Protein AF-A0A7C5U195-F1 (afdb_monomer_lite)

pLDDT: mean 81.17, std 13.54, range [36.19, 95.12]

Foldseek 3Di:
DFPWWKWWQLDPLQLVLLVVLCVQPNVVVLCVVLVDDSVVNVCSVVRNDTHTLSSLQVSLCSCVVVVHPSNDSCVSRPPIDMDTDTPVNVVVVVVVVVVVVVVVVVVVVVVVVVVVVVVVVLVVVLVVLLVVLLVVLVVVHPVRSVVSNVVSNVVSVVVVVVVVVVVVVVVVD

Radius of gyration: 33.51 Å; chains: 1; bounding box: 67×41×85 Å

Sequence (173 aa):
MIEEDLYVEPTEKVLNAIKTAMETIGRENFIIRVKVESTKIDDWMKRTEYVPIRVIYEACKINMENNKPYNSIQKVVEGAKIIIKSKEGVKEEARIERKATIEEMRRERIVFRYMMTRSIILLLTMIPLIVLGYFLGRMISEFYAGIGMTIGVFIWLIIITVYLLTKKDKYKM

Secondary structure (DSSP, 8-state):
----EEEE---HHHHHHHHHHHHHH-HHHHHHHHT--HHHHHHHHTT-SPEEHHHHHHHHHHHHHTT-S---HHHHHTT--EEEE-HHHHHHHHHHHHHHHHHHHHHHHHHHHHHHHHHHHHHHHHHHHHHHHHHHHHHH-HHHHHHHHHHHHHHHHHHHHHHHHHHHHTT--

Structure (mmCIF, N/CA/C/O backbone):
data_AF-A0A7C5U195-F1
#
_entry.id   AF-A0A7C5U195-F1
#
loop_
_atom_site.group_PDB
_atom_site.id
_atom_site.type_symbol
_atom_site.label_atom_id
_atom_site.label_alt_id
_atom_site.label_comp_id
_atom_site.label_asym_id
_atom_site.label_entity_id
_atom_site.label_seq_id
_atom_site.pdbx_PDB_ins_code
_atom_site.Cartn_x
_atom_site.Cartn_y
_atom_site.Cartn_z
_atom_site.occupancy
_atom_site.B_iso_or_equiv
_atom_site.auth_seq_id
_atom_site.auth_comp_id
_atom_site.auth_asym_id
_atom_site.auth_atom_id
_atom_site.pdbx_PDB_model_num
ATOM 1 N N . MET A 1 1 ? -4.725 -24.994 17.244 1.00 36.19 1 MET A N 1
ATOM 2 C CA . MET A 1 1 ? -5.698 -24.059 17.839 1.00 36.19 1 MET A CA 1
ATOM 3 C C . MET A 1 1 ? -5.799 -22.898 16.868 1.00 36.19 1 MET A C 1
ATOM 5 O O . MET A 1 1 ? -4.791 -22.236 16.652 1.00 36.19 1 MET A O 1
ATOM 9 N N . ILE A 1 2 ? -6.913 -22.782 16.147 1.00 38.28 2 ILE A N 1
ATOM 10 C CA . ILE A 1 2 ? -7.110 -21.716 15.158 1.00 38.28 2 ILE A CA 1
ATOM 11 C C . ILE A 1 2 ? -7.337 -20.446 15.977 1.00 38.28 2 ILE A C 1
ATOM 13 O O . ILE A 1 2 ? -8.333 -20.332 16.682 1.00 38.28 2 ILE A O 1
ATOM 17 N N . GLU A 1 3 ? -6.349 -19.558 15.993 1.00 47.47 3 GLU A N 1
ATOM 18 C CA . GLU A 1 3 ? -6.464 -18.254 16.642 1.00 47.47 3 GLU A CA 1
ATOM 19 C C . GLU A 1 3 ? -7.248 -17.367 15.668 1.00 47.47 3 GLU A C 1
ATOM 21 O O . GLU A 1 3 ? -6.679 -16.757 14.761 1.00 47.47 3 GLU A O 1
ATOM 26 N N . GLU A 1 4 ? -8.575 -17.464 15.750 1.00 56.50 4 GLU A N 1
ATOM 27 C CA . GLU A 1 4 ? -9.504 -16.635 14.991 1.00 56.50 4 GLU A CA 1
ATOM 28 C C . GLU A 1 4 ? -9.555 -15.254 15.634 1.00 56.50 4 GLU A C 1
ATOM 30 O O . GLU A 1 4 ? -10.029 -15.088 16.759 1.00 56.50 4 GLU A O 1
ATOM 35 N N . ASP A 1 5 ? -9.057 -14.255 14.913 1.00 72.62 5 ASP A N 1
ATOM 36 C CA . ASP A 1 5 ? -9.146 -12.877 15.361 1.00 72.62 5 ASP A CA 1
ATOM 37 C C . ASP A 1 5 ? -10.506 -12.313 14.915 1.00 72.62 5 ASP A C 1
ATOM 39 O O . ASP A 1 5 ? -10.857 -12.285 13.731 1.00 72.62 5 ASP A O 1
ATOM 43 N N . LEU A 1 6 ? -11.306 -11.898 15.897 1.00 86.00 6 LEU A N 1
ATOM 44 C CA . LEU A 1 6 ? -12.566 -11.185 15.693 1.00 86.00 6 LEU A CA 1
ATOM 45 C C . LEU A 1 6 ? -12.265 -9.725 15.362 1.00 86.00 6 LEU A C 1
ATOM 47 O O . LEU A 1 6 ? -11.541 -9.047 16.095 1.00 86.00 6 LEU A O 1
ATOM 51 N N . TYR A 1 7 ? -12.870 -9.226 14.292 1.00 89.50 7 TYR A N 1
ATOM 52 C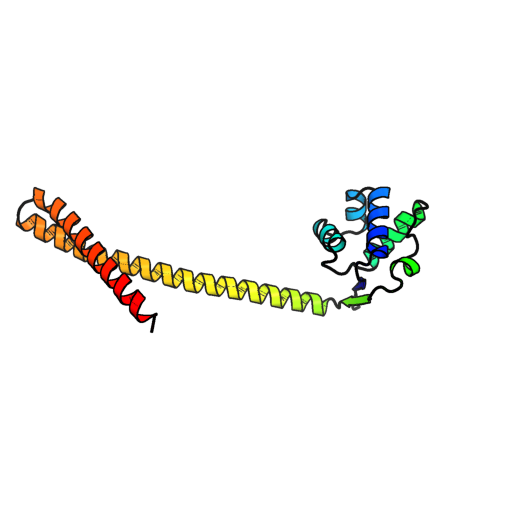 CA . TYR A 1 7 ? -12.748 -7.843 13.857 1.00 89.50 7 TYR A CA 1
ATOM 53 C C . TYR A 1 7 ? -14.117 -7.176 13.827 1.00 89.50 7 TYR A C 1
ATOM 55 O O . TYR A 1 7 ? -15.120 -7.785 13.464 1.00 89.50 7 TYR A O 1
ATOM 63 N N . VAL A 1 8 ? -14.156 -5.904 14.198 1.00 89.69 8 VAL A N 1
ATOM 64 C CA . VAL A 1 8 ? -15.375 -5.118 14.358 1.00 89.69 8 VAL A CA 1
ATOM 65 C C . VAL A 1 8 ? -15.298 -3.893 13.460 1.00 89.69 8 VAL A C 1
ATOM 67 O O . VAL A 1 8 ? -14.242 -3.282 13.296 1.00 89.69 8 VAL A O 1
ATOM 70 N N . GLU A 1 9 ? -16.420 -3.551 12.843 1.00 91.06 9 GLU A N 1
ATOM 71 C CA . GLU A 1 9 ? -16.547 -2.360 12.014 1.00 91.06 9 GLU A CA 1
ATOM 72 C C . GLU A 1 9 ? -16.187 -1.080 12.799 1.00 91.06 9 GLU A C 1
ATOM 74 O O . GLU A 1 9 ? -16.610 -0.935 13.953 1.00 91.06 9 GLU A O 1
ATOM 79 N N . PRO A 1 10 ? -15.431 -0.136 12.203 1.00 90.94 10 PRO A N 1
ATOM 80 C CA . PRO A 1 10 ? -15.031 1.118 12.844 1.00 90.94 10 PRO A CA 1
ATOM 81 C C . PRO A 1 10 ? -16.205 2.113 12.922 1.00 90.94 10 PRO A C 1
ATOM 83 O O . PRO A 1 10 ? -16.231 3.149 12.255 1.00 90.94 10 PRO A O 1
ATOM 86 N N . THR A 1 11 ? -17.204 1.795 13.746 1.00 92.00 11 THR A N 1
ATOM 87 C CA . THR A 1 11 ? -18.331 2.688 14.048 1.00 92.00 11 THR A CA 1
ATOM 88 C C . THR A 1 11 ? -17.883 3.867 14.915 1.00 92.00 11 THR A C 1
ATOM 90 O O . THR A 1 11 ? -16.826 3.843 15.545 1.00 92.00 11 THR A O 1
ATOM 93 N N . GLU A 1 12 ? -18.706 4.913 15.006 1.00 92.19 12 GLU A N 1
ATOM 94 C CA . GLU A 1 12 ? -18.390 6.092 15.828 1.00 92.19 12 GLU A CA 1
ATOM 95 C C . GLU A 1 12 ? -18.134 5.751 17.292 1.00 92.19 12 GLU A C 1
ATOM 97 O O . GLU A 1 12 ? -17.190 6.266 17.886 1.00 92.19 12 GLU A O 1
ATOM 102 N N . LYS A 1 13 ? -18.923 4.838 17.868 1.00 92.50 13 LYS A N 1
ATOM 103 C CA . LYS A 1 13 ? -18.727 4.382 19.249 1.00 92.50 13 LYS A CA 1
ATOM 104 C C . LYS A 1 13 ? -17.374 3.686 19.425 1.00 92.50 13 LYS A C 1
ATOM 106 O O . LYS A 1 13 ? -16.695 3.939 20.417 1.00 92.50 13 LYS A O 1
ATOM 111 N N . VAL A 1 14 ? -16.975 2.848 18.464 1.00 92.94 14 VAL A N 1
ATOM 112 C CA . VAL A 1 14 ? -15.681 2.141 18.464 1.00 92.94 14 VAL A CA 1
ATOM 113 C C . VAL A 1 14 ? -14.524 3.131 18.378 1.00 92.94 14 VAL A C 1
ATOM 115 O O . VAL A 1 14 ? -13.612 3.087 19.203 1.00 92.94 14 VAL A O 1
ATOM 118 N N . LEU A 1 15 ? -14.579 4.067 17.431 1.00 94.19 15 LEU A N 1
ATOM 119 C CA . LEU A 1 15 ? -13.527 5.068 17.258 1.00 94.19 15 LEU A CA 1
ATOM 120 C C . LEU A 1 15 ? -13.436 6.023 18.447 1.00 94.19 15 LEU A C 1
ATOM 122 O O . LEU A 1 15 ? -12.333 6.347 18.882 1.00 94.19 15 LEU A O 1
ATOM 126 N N . ASN A 1 16 ? -14.571 6.420 19.024 1.00 94.50 16 ASN A N 1
ATOM 127 C CA . ASN A 1 16 ? -14.588 7.247 20.225 1.00 94.50 16 ASN A CA 1
ATOM 128 C C . ASN A 1 16 ? -13.976 6.513 21.421 1.00 94.50 16 ASN A C 1
ATOM 130 O O . ASN A 1 16 ? -13.203 7.120 22.154 1.00 94.50 16 ASN A O 1
ATOM 134 N N . ALA A 1 17 ? -14.228 5.210 21.583 1.00 94.62 17 ALA A N 1
ATOM 135 C CA . ALA A 1 17 ? -13.594 4.416 22.635 1.00 94.62 17 ALA A CA 1
ATOM 136 C C . ALA A 1 17 ? -12.061 4.428 22.524 1.00 94.62 17 ALA A C 1
ATOM 138 O O . ALA A 1 17 ? -11.371 4.663 23.519 1.00 94.62 17 ALA A O 1
ATOM 139 N N . ILE A 1 18 ? -11.536 4.223 21.310 1.00 93.94 18 ILE A N 1
ATOM 140 C CA . ILE A 1 18 ? -10.093 4.236 21.024 1.00 93.94 18 ILE A CA 1
ATOM 141 C C . ILE A 1 18 ? -9.519 5.639 21.228 1.00 93.94 18 ILE A C 1
ATOM 143 O O . ILE A 1 18 ? -8.487 5.796 21.876 1.00 93.94 18 ILE A O 1
ATOM 147 N N . LYS A 1 19 ? -10.204 6.672 20.732 1.00 95.12 19 LYS A N 1
ATOM 148 C CA . LYS A 1 19 ? -9.788 8.068 20.882 1.00 95.12 19 LYS A CA 1
ATOM 149 C C . LYS A 1 19 ? -9.714 8.481 22.351 1.00 95.12 19 LYS A C 1
ATOM 151 O O . LYS A 1 19 ? -8.683 8.994 22.772 1.00 95.12 19 LYS A O 1
ATOM 156 N N . THR A 1 20 ? -10.744 8.189 23.144 1.00 94.69 20 THR A N 1
ATOM 157 C CA . THR A 1 20 ? -10.757 8.484 24.584 1.00 94.69 20 THR A CA 1
ATOM 158 C C . THR A 1 20 ? -9.641 7.745 25.324 1.00 94.69 20 THR A C 1
ATOM 160 O O . THR A 1 20 ? -8.990 8.330 26.192 1.00 94.69 20 THR A O 1
ATOM 163 N N . ALA A 1 21 ? -9.345 6.500 24.945 1.00 93.94 21 ALA A N 1
ATOM 164 C CA . ALA A 1 21 ? -8.233 5.760 25.531 1.00 93.94 21 ALA A CA 1
ATOM 165 C C . ALA A 1 21 ? -6.878 6.400 25.175 1.00 93.94 21 ALA A C 1
ATOM 167 O O . ALA A 1 21 ? -6.053 6.619 26.062 1.00 93.94 21 ALA A O 1
ATOM 168 N N . MET A 1 22 ? -6.667 6.771 23.906 1.00 94.81 22 MET A N 1
ATOM 169 C CA . MET A 1 22 ? -5.453 7.465 23.453 1.00 94.81 22 MET A CA 1
ATOM 170 C C . MET A 1 22 ? -5.267 8.832 24.121 1.00 94.81 22 MET A C 1
ATOM 172 O O . MET A 1 22 ? -4.143 9.194 24.449 1.00 94.81 22 MET A O 1
ATOM 176 N N . GLU A 1 23 ? -6.346 9.580 24.347 1.00 94.69 23 GLU A N 1
ATOM 177 C CA . GLU A 1 23 ? -6.312 10.856 25.073 1.00 94.69 23 GLU A CA 1
ATOM 178 C C . GLU A 1 23 ? -5.981 10.667 26.560 1.00 94.69 23 GLU A C 1
ATOM 180 O O . GLU A 1 23 ? -5.371 11.538 27.171 1.00 94.69 23 GLU A O 1
ATOM 185 N N . THR A 1 24 ? -6.357 9.526 27.142 1.00 92.56 24 THR A N 1
ATOM 186 C CA . THR A 1 24 ? -6.169 9.250 28.572 1.00 92.56 24 THR A CA 1
ATOM 187 C C . THR A 1 24 ? -4.737 8.839 28.905 1.00 92.56 24 THR A C 1
ATOM 189 O O . THR A 1 24 ? -4.175 9.336 29.877 1.00 92.56 24 THR A O 1
ATOM 192 N N . ILE A 1 25 ? -4.140 7.936 28.121 1.00 92.25 25 ILE A N 1
ATOM 193 C CA . ILE A 1 25 ? -2.793 7.405 28.405 1.00 92.25 25 ILE A CA 1
ATOM 194 C C . ILE A 1 25 ? -1.710 7.927 27.455 1.00 92.25 25 ILE A C 1
ATOM 196 O O . ILE A 1 25 ? -0.530 7.664 27.675 1.00 92.25 25 ILE A O 1
ATOM 200 N N . GLY A 1 26 ? -2.088 8.663 26.410 1.00 91.25 26 GLY A N 1
ATOM 201 C CA . GLY A 1 26 ? -1.201 9.073 25.325 1.00 91.25 26 GLY A CA 1
ATOM 202 C C . GLY A 1 26 ? -1.151 8.042 24.194 1.00 91.25 26 GLY A C 1
ATOM 203 O O . GLY A 1 26 ? -1.149 6.828 24.418 1.00 91.25 26 GLY A O 1
ATOM 204 N N . ARG A 1 27 ? -1.083 8.534 22.950 1.00 90.94 27 ARG A N 1
ATOM 205 C CA . ARG A 1 27 ? -1.097 7.710 21.728 1.00 90.94 27 ARG A CA 1
ATOM 206 C C . ARG A 1 27 ? 0.014 6.653 21.713 1.00 90.94 27 ARG A C 1
ATOM 208 O O . ARG A 1 27 ? -0.250 5.504 21.375 1.00 90.94 27 ARG A O 1
ATOM 215 N N . GLU A 1 28 ? 1.232 7.018 22.104 1.00 90.75 28 GLU A N 1
ATOM 216 C CA . GLU A 1 28 ? 2.387 6.107 22.111 1.00 90.75 28 GLU A CA 1
ATOM 217 C C . GLU A 1 28 ? 2.216 4.961 23.116 1.00 90.75 28 GLU A C 1
ATOM 219 O O . GLU A 1 28 ? 2.405 3.794 22.774 1.00 90.75 28 GLU A O 1
ATOM 224 N N . ASN A 1 29 ? 1.756 5.272 24.330 1.00 90.31 29 ASN A N 1
ATOM 225 C CA . ASN A 1 29 ? 1.484 4.265 25.357 1.00 90.31 29 ASN A CA 1
ATOM 226 C C . ASN A 1 29 ? 0.345 3.328 24.946 1.00 90.31 29 ASN A C 1
ATOM 228 O O . ASN A 1 29 ? 0.396 2.128 25.222 1.00 90.31 29 ASN A O 1
ATOM 232 N N . PHE A 1 30 ? -0.665 3.858 24.252 1.00 91.94 30 PHE A N 1
ATOM 233 C CA . PHE A 1 30 ? -1.731 3.044 23.683 1.00 91.94 30 PHE A CA 1
ATOM 234 C C . PHE A 1 30 ? -1.182 2.062 22.642 1.00 91.94 30 PHE A C 1
ATOM 236 O O . PHE A 1 30 ? -1.409 0.861 22.780 1.00 91.94 30 PHE A O 1
ATOM 243 N N . ILE A 1 31 ? -0.389 2.539 21.673 1.00 90.31 31 ILE A N 1
ATOM 244 C CA . ILE A 1 31 ? 0.260 1.715 20.633 1.00 90.31 31 ILE A CA 1
ATOM 245 C C . ILE A 1 31 ? 1.060 0.561 21.251 1.00 90.31 31 ILE A C 1
ATOM 247 O O . ILE A 1 31 ? 0.907 -0.593 20.843 1.00 90.31 31 ILE A O 1
ATOM 251 N N . ILE A 1 32 ? 1.869 0.854 22.275 1.00 89.00 32 ILE A N 1
ATOM 252 C CA . ILE A 1 32 ? 2.675 -0.151 22.981 1.00 89.00 32 ILE A CA 1
ATOM 253 C C . ILE A 1 32 ? 1.779 -1.202 23.651 1.00 89.00 32 ILE A C 1
ATOM 255 O O . ILE A 1 32 ? 2.060 -2.401 23.571 1.00 89.00 32 ILE A O 1
ATOM 259 N N . ARG A 1 33 ? 0.681 -0.775 24.288 1.00 86.62 33 ARG A N 1
ATOM 260 C CA . ARG A 1 33 ? -0.231 -1.661 25.026 1.00 86.62 33 ARG A CA 1
ATOM 261 C C . ARG A 1 33 ? -1.012 -2.596 24.104 1.00 86.62 33 ARG A C 1
ATOM 263 O O . ARG A 1 33 ? -1.129 -3.782 24.409 1.00 86.62 33 ARG A O 1
ATOM 270 N N . VAL A 1 34 ? -1.490 -2.097 22.963 1.00 87.38 34 VAL A N 1
ATOM 271 C CA . VAL A 1 34 ? -2.219 -2.920 21.982 1.00 87.38 34 VAL A CA 1
ATOM 272 C C . VAL A 1 34 ? -1.309 -3.712 21.035 1.00 87.38 34 VAL A C 1
ATOM 274 O O . VAL A 1 34 ? -1.791 -4.650 20.404 1.00 87.38 34 VAL A O 1
ATOM 277 N N . LYS A 1 35 ? 0.000 -3.415 20.992 1.00 87.56 35 LYS A N 1
ATOM 278 C CA . LYS A 1 35 ? 1.014 -4.101 20.162 1.00 87.56 35 LYS A CA 1
ATOM 279 C C . LYS A 1 35 ? 0.663 -4.117 18.671 1.00 87.56 35 LYS A C 1
ATOM 281 O O . LYS A 1 35 ? 0.752 -5.152 18.013 1.00 87.56 35 LYS A O 1
ATOM 286 N N . VAL A 1 36 ? 0.255 -2.968 18.148 1.00 86.06 36 VAL A N 1
ATOM 287 C CA . VAL A 1 36 ? -0.086 -2.782 16.729 1.00 86.06 36 VAL A CA 1
ATOM 288 C C . VAL A 1 36 ? 0.790 -1.702 16.112 1.00 86.06 36 VAL A C 1
ATOM 290 O O . VAL A 1 36 ? 1.333 -0.859 16.820 1.00 86.06 36 VAL A O 1
ATOM 293 N N . GLU A 1 37 ? 0.941 -1.723 14.793 1.00 85.88 37 GLU A N 1
ATOM 294 C CA . GLU A 1 37 ? 1.662 -0.668 14.081 1.00 85.88 37 GLU A CA 1
ATOM 295 C C . GLU A 1 37 ? 0.902 0.665 14.159 1.00 85.88 37 GLU A C 1
ATOM 297 O O . GLU A 1 37 ? -0.328 0.698 14.108 1.00 85.88 37 GLU A O 1
ATOM 302 N N . SER A 1 38 ? 1.630 1.783 14.253 1.00 82.56 38 SER A N 1
ATOM 303 C CA . SER A 1 38 ? 1.021 3.123 14.344 1.00 82.56 38 SER A CA 1
ATOM 304 C C . SER A 1 38 ? 0.147 3.458 13.126 1.00 82.56 38 SER A C 1
ATOM 306 O O . SER A 1 38 ? -0.902 4.086 13.267 1.00 82.56 38 SER A O 1
ATOM 308 N N . THR A 1 39 ? 0.546 2.974 11.946 1.00 85.81 39 THR A N 1
ATOM 309 C CA . THR A 1 39 ? -0.171 3.122 10.668 1.00 85.81 39 THR A CA 1
ATOM 310 C C . THR A 1 39 ? -1.579 2.531 10.725 1.00 85.81 39 THR A C 1
ATOM 312 O O . THR A 1 39 ? -2.528 3.158 10.264 1.00 85.81 39 THR A O 1
ATOM 315 N N . LYS A 1 40 ? -1.741 1.379 11.385 1.00 87.12 40 LYS A N 1
ATOM 316 C CA . LYS A 1 40 ? -3.038 0.705 11.533 1.00 87.12 40 LYS A CA 1
ATOM 317 C C . LYS A 1 40 ? -4.046 1.533 12.321 1.00 87.12 40 LYS A C 1
ATOM 319 O O . LYS A 1 40 ? -5.231 1.504 12.012 1.00 87.12 40 LYS A O 1
ATOM 324 N N . ILE A 1 41 ? -3.586 2.312 13.300 1.00 86.88 41 ILE A N 1
ATOM 325 C CA . ILE A 1 41 ? -4.466 3.219 14.046 1.00 86.88 41 ILE A CA 1
ATOM 326 C C . ILE A 1 41 ? -5.020 4.304 13.125 1.00 86.88 41 ILE A C 1
ATOM 328 O O . ILE A 1 41 ? -6.213 4.594 13.183 1.00 86.88 41 ILE A O 1
ATOM 332 N N . ASP A 1 42 ? -4.186 4.882 12.259 1.00 89.62 42 ASP A N 1
ATOM 333 C CA . ASP A 1 42 ? -4.638 5.903 11.312 1.00 89.62 42 ASP A CA 1
ATOM 334 C C . ASP A 1 42 ? -5.652 5.332 10.309 1.00 89.62 42 ASP A C 1
ATOM 336 O O . ASP A 1 42 ? -6.642 5.995 9.992 1.00 89.62 42 ASP A O 1
ATOM 340 N N . ASP A 1 43 ? -5.453 4.091 9.862 1.00 88.75 43 ASP A N 1
ATOM 341 C CA . ASP A 1 43 ? -6.382 3.388 8.971 1.00 88.75 43 ASP A CA 1
ATOM 342 C C . ASP A 1 43 ? -7.741 3.125 9.645 1.00 88.75 43 ASP A C 1
ATOM 344 O O . ASP A 1 43 ? -8.800 3.383 9.062 1.00 88.75 43 ASP A O 1
ATOM 348 N N . TRP A 1 44 ? -7.748 2.723 10.920 1.00 91.06 44 TRP A N 1
ATOM 349 C CA . TRP A 1 44 ? -8.991 2.589 11.688 1.00 91.06 44 TRP A CA 1
ATOM 350 C C . TRP A 1 44 ? -9.720 3.924 11.830 1.00 91.06 44 TRP A C 1
ATOM 352 O O . TRP A 1 44 ? -10.928 3.990 11.608 1.00 91.06 44 TRP A O 1
ATOM 362 N N . MET A 1 45 ? -8.996 5.006 12.131 1.00 89.06 45 MET A N 1
ATOM 363 C CA . MET A 1 45 ? -9.583 6.345 12.271 1.00 89.06 45 MET A CA 1
ATOM 364 C C . MET A 1 45 ? -10.174 6.866 10.952 1.00 89.06 45 MET A C 1
ATOM 366 O O . MET A 1 45 ? -11.159 7.605 10.974 1.00 89.06 45 MET A O 1
ATOM 370 N N . LYS A 1 46 ? -9.627 6.443 9.804 1.00 89.38 46 LYS A N 1
ATOM 371 C CA . LYS A 1 46 ? -10.166 6.719 8.459 1.00 89.38 46 LYS A CA 1
ATOM 372 C C . LYS A 1 46 ? -11.303 5.781 8.041 1.00 89.38 46 LYS A C 1
ATOM 374 O O . LYS A 1 46 ? -11.855 5.960 6.959 1.00 89.38 46 LYS A O 1
ATOM 379 N N . ARG A 1 47 ? -11.666 4.803 8.880 1.00 87.69 47 ARG A N 1
ATOM 380 C CA . ARG A 1 47 ? -12.668 3.759 8.603 1.00 87.69 47 ARG A CA 1
ATOM 381 C C . ARG A 1 47 ? -12.339 2.889 7.381 1.00 87.69 47 ARG A C 1
ATOM 383 O O . ARG A 1 47 ? -13.247 2.335 6.767 1.00 87.69 47 ARG A O 1
ATOM 390 N N . THR A 1 48 ? -11.063 2.765 7.017 1.00 80.88 48 THR A N 1
ATOM 391 C CA . THR A 1 48 ? -10.635 1.955 5.862 1.00 80.88 48 THR A CA 1
ATOM 392 C C . THR A 1 48 ? -10.470 0.478 6.213 1.00 80.88 48 THR A C 1
ATOM 394 O O . THR A 1 48 ? -10.560 -0.374 5.332 1.00 80.88 48 THR A O 1
ATOM 397 N N . GLU A 1 49 ? -10.269 0.156 7.492 1.00 86.12 49 GLU A N 1
ATOM 398 C CA . GLU A 1 49 ? -10.033 -1.208 7.963 1.00 86.12 49 GLU A CA 1
ATOM 399 C C . GLU A 1 49 ? -10.871 -1.536 9.209 1.00 86.12 49 GLU A C 1
ATOM 401 O O . GLU A 1 49 ? -11.162 -0.670 10.038 1.00 86.12 49 GLU A O 1
ATOM 406 N N . TYR A 1 50 ? -11.252 -2.809 9.350 1.00 88.94 50 TYR A N 1
ATOM 407 C CA . TYR A 1 50 ? -11.911 -3.311 10.553 1.00 88.94 50 TYR A CA 1
ATOM 408 C C . TYR A 1 50 ? -10.940 -3.350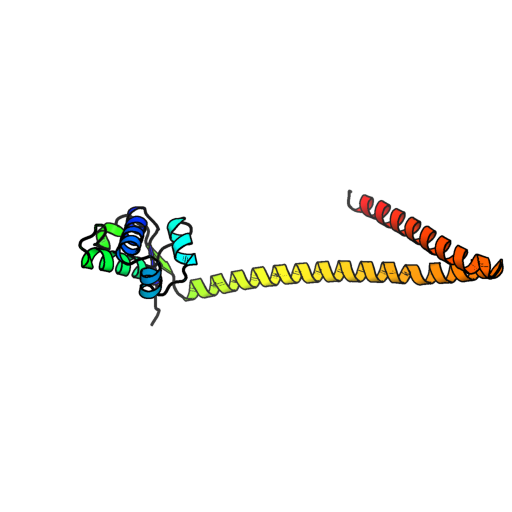 11.743 1.00 88.94 50 TYR A C 1
ATOM 410 O O . TYR A 1 50 ? -9.761 -3.675 11.599 1.00 88.94 50 TYR A O 1
ATOM 418 N N . VAL A 1 51 ? -11.455 -3.077 12.941 1.00 90.56 51 VAL A N 1
ATOM 419 C CA . VAL A 1 51 ? -10.668 -2.993 14.174 1.00 90.56 51 VAL A CA 1
ATOM 420 C C . VAL A 1 51 ? -10.663 -4.346 14.892 1.00 90.56 51 VAL A C 1
ATOM 422 O O . VAL A 1 51 ? -11.738 -4.895 15.140 1.00 90.56 51 VAL A O 1
ATOM 425 N N . PRO A 1 52 ? -9.503 -4.895 15.292 1.00 91.06 52 PRO A N 1
ATOM 426 C CA . PRO A 1 52 ? -9.464 -6.113 16.096 1.00 91.06 52 PRO A CA 1
ATOM 427 C C . PRO A 1 52 ? -10.195 -5.928 17.433 1.00 91.06 52 PRO A C 1
ATOM 429 O O . PRO A 1 52 ? -9.964 -4.947 18.145 1.00 91.06 52 PRO A O 1
ATOM 432 N N . ILE A 1 53 ? -11.014 -6.901 17.842 1.00 90.06 53 ILE A N 1
ATOM 433 C CA . ILE A 1 53 ? -11.800 -6.821 19.084 1.00 90.06 53 ILE A CA 1
ATOM 434 C C . ILE A 1 53 ? -10.913 -6.620 20.319 1.00 90.06 53 ILE A C 1
ATOM 436 O O . ILE A 1 53 ? -11.292 -5.923 21.258 1.00 90.06 53 ILE A O 1
ATOM 440 N N . ARG A 1 54 ? -9.694 -7.173 20.294 1.00 90.62 54 ARG A N 1
ATOM 441 C CA . ARG A 1 54 ? -8.690 -7.019 21.352 1.00 90.62 54 ARG A CA 1
ATOM 442 C C . ARG A 1 54 ? -8.298 -5.557 21.572 1.00 90.62 54 ARG A C 1
ATOM 444 O O . ARG A 1 54 ? -8.105 -5.144 22.710 1.00 90.62 54 ARG A O 1
ATOM 451 N N . VAL A 1 55 ? -8.209 -4.771 20.500 1.00 92.31 55 VAL A N 1
ATOM 452 C CA . VAL A 1 55 ? -7.891 -3.337 20.574 1.00 92.31 55 VAL A CA 1
ATOM 453 C C . VAL A 1 55 ? -9.037 -2.585 21.243 1.00 92.31 55 VAL A C 1
ATOM 455 O O . VAL A 1 55 ? -8.808 -1.759 22.123 1.00 92.31 55 VAL A O 1
ATOM 458 N N . ILE A 1 56 ? -10.278 -2.915 20.875 1.00 92.75 56 ILE A N 1
ATOM 459 C CA . ILE A 1 56 ? -11.483 -2.324 21.471 1.00 92.75 56 ILE A CA 1
ATOM 460 C C . ILE A 1 56 ? -11.575 -2.684 22.955 1.00 92.75 56 ILE A C 1
ATOM 462 O O . ILE A 1 56 ? -11.892 -1.827 23.778 1.00 92.75 56 ILE A O 1
ATOM 466 N N . TYR A 1 57 ? -11.259 -3.931 23.306 1.00 93.25 57 TYR A N 1
ATOM 467 C CA . TYR A 1 57 ? -11.217 -4.392 24.688 1.00 93.25 57 TYR A CA 1
ATOM 468 C C . TYR A 1 57 ? -10.202 -3.603 25.524 1.00 93.25 57 TYR A C 1
ATOM 470 O O . TYR A 1 57 ? -10.562 -3.092 26.582 1.00 93.25 57 TYR A O 1
ATOM 478 N N . GLU A 1 58 ? -8.967 -3.436 25.039 1.00 93.25 58 GLU A N 1
ATOM 479 C CA . GLU A 1 58 ? -7.953 -2.630 25.734 1.00 93.25 58 GLU A CA 1
ATOM 480 C C . GLU A 1 58 ? -8.374 -1.161 25.861 1.00 93.25 58 GLU A C 1
ATOM 482 O O . GLU A 1 58 ? -8.216 -0.575 26.931 1.00 93.25 58 GLU A O 1
ATOM 487 N N . ALA A 1 59 ? -8.978 -0.575 24.823 1.00 93.50 59 ALA A N 1
ATOM 488 C CA . ALA A 1 59 ? -9.508 0.786 24.891 1.00 93.50 59 ALA A CA 1
ATOM 489 C C . ALA A 1 59 ? -10.604 0.926 25.962 1.00 93.50 59 ALA A C 1
ATOM 491 O O . ALA A 1 59 ? -10.535 1.814 26.811 1.00 93.50 59 ALA A O 1
ATOM 492 N N . CYS A 1 60 ? -11.576 0.009 25.981 1.00 93.00 60 CYS A N 1
ATOM 493 C CA . CYS A 1 60 ? -12.628 -0.014 26.998 1.00 93.00 60 CYS A CA 1
ATOM 494 C C . CYS A 1 60 ? -12.052 -0.208 28.404 1.00 93.00 60 CYS A C 1
ATOM 496 O O . CYS A 1 60 ? -12.507 0.443 29.340 1.00 93.00 60 CYS A O 1
ATOM 498 N N . LYS A 1 61 ? -11.037 -1.066 28.550 1.00 94.19 61 LYS A N 1
ATOM 499 C CA . LYS A 1 61 ? -10.359 -1.328 29.822 1.00 94.19 61 LYS A CA 1
ATOM 500 C C . LYS A 1 61 ? -9.650 -0.082 30.348 1.00 94.19 61 LYS A C 1
ATOM 502 O O . LYS A 1 61 ? -9.852 0.277 31.501 1.00 94.19 61 LYS A O 1
ATOM 507 N N . ILE A 1 62 ? -8.891 0.614 29.502 1.00 93.69 62 ILE A N 1
ATOM 508 C CA . ILE A 1 62 ? -8.247 1.889 29.855 1.00 93.69 62 ILE A CA 1
ATOM 509 C C . ILE A 1 62 ? -9.298 2.918 30.274 1.00 93.69 62 ILE A C 1
ATOM 511 O O . ILE A 1 62 ? -9.142 3.579 31.299 1.00 93.69 62 ILE A O 1
ATOM 515 N N . ASN A 1 63 ? -10.387 3.037 29.512 1.00 94.50 63 ASN A N 1
ATOM 516 C CA . ASN A 1 63 ? -11.459 3.968 29.843 1.00 94.50 63 ASN A CA 1
ATOM 517 C C . ASN A 1 63 ? -12.120 3.608 31.180 1.00 94.50 63 ASN A C 1
ATOM 519 O O . ASN A 1 63 ? -12.388 4.492 31.988 1.00 94.50 63 ASN A O 1
ATOM 523 N N . MET A 1 64 ? -12.333 2.318 31.447 1.00 93.44 64 MET A N 1
ATOM 524 C CA . MET A 1 64 ? -12.878 1.822 32.709 1.00 93.44 64 MET A CA 1
ATOM 525 C C . MET A 1 64 ? -11.954 2.128 33.893 1.00 93.44 64 MET A C 1
ATOM 527 O O . MET A 1 64 ? -12.418 2.681 34.885 1.00 93.44 64 MET A O 1
ATOM 531 N N . GLU A 1 65 ? -10.656 1.835 33.768 1.00 92.88 65 GLU A N 1
ATOM 532 C CA . GLU A 1 65 ? -9.624 2.108 34.784 1.00 92.88 65 GLU A CA 1
ATOM 533 C C . GLU A 1 65 ? -9.556 3.603 35.154 1.00 92.88 65 GLU A C 1
ATOM 535 O O . GLU A 1 65 ? -9.209 3.947 36.280 1.00 92.88 65 GLU A O 1
ATOM 540 N N . ASN A 1 66 ? -9.929 4.490 34.226 1.00 92.25 66 ASN A N 1
ATOM 541 C CA . ASN A 1 66 ? -9.841 5.943 34.380 1.00 92.25 66 ASN A CA 1
ATOM 542 C C . ASN A 1 66 ? -11.208 6.647 34.477 1.00 92.25 66 ASN A C 1
ATOM 544 O O . ASN A 1 66 ? -11.279 7.867 34.319 1.00 92.25 66 ASN A O 1
ATOM 548 N N . ASN A 1 67 ? -12.298 5.905 34.719 1.00 91.88 67 ASN A N 1
ATOM 549 C CA . ASN A 1 67 ? -13.669 6.436 34.816 1.00 91.88 67 ASN A CA 1
ATOM 550 C C . ASN A 1 67 ? -14.094 7.316 33.618 1.00 91.88 67 ASN A C 1
ATOM 552 O O . ASN A 1 67 ? -14.775 8.331 33.768 1.00 91.88 67 ASN A O 1
ATOM 556 N N . LYS A 1 68 ? -13.682 6.932 32.410 1.00 92.81 68 LYS A N 1
ATOM 557 C CA . LYS A 1 68 ? -14.022 7.588 31.141 1.00 92.81 68 LYS A CA 1
ATOM 558 C C . LYS A 1 68 ? -15.224 6.913 30.458 1.00 92.81 68 LYS A C 1
ATOM 560 O O . LYS A 1 68 ? -15.525 5.750 30.746 1.00 92.81 68 LYS A O 1
ATOM 565 N N . PRO A 1 69 ? -15.932 7.618 29.548 1.00 89.56 69 PRO A N 1
ATOM 566 C CA . PRO A 1 69 ? -16.989 7.013 28.735 1.00 89.56 69 PRO A CA 1
ATOM 567 C C . PRO A 1 69 ? -16.435 5.907 27.820 1.00 89.56 69 PRO A C 1
ATOM 569 O O . PRO A 1 69 ? -15.226 5.778 27.650 1.00 89.56 69 PRO A O 1
ATOM 572 N N . TYR A 1 70 ? -17.326 5.116 27.210 1.00 91.94 70 TYR A N 1
ATOM 573 C CA . TYR A 1 70 ? -16.953 3.993 26.331 1.00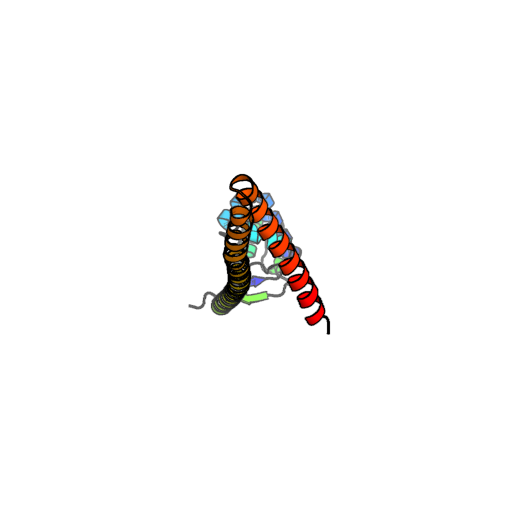 91.94 70 TYR A CA 1
ATOM 574 C C . TYR A 1 70 ? -16.115 2.917 27.045 1.00 91.94 70 TYR A C 1
ATOM 576 O O . TYR A 1 70 ? -15.112 2.427 26.530 1.00 91.94 70 TYR A O 1
ATOM 584 N N . ASN A 1 71 ? -16.538 2.562 28.258 1.00 91.12 71 ASN A N 1
ATOM 585 C CA . ASN A 1 71 ? -15.881 1.599 29.147 1.00 91.12 71 ASN A CA 1
ATOM 586 C C . ASN A 1 71 ? -16.454 0.170 29.062 1.00 91.12 71 ASN A C 1
ATOM 588 O O . ASN A 1 71 ? -16.004 -0.723 29.773 1.00 91.12 71 ASN A O 1
ATOM 592 N N . SER A 1 72 ? -17.450 -0.062 28.204 1.00 91.00 72 SER A N 1
ATOM 593 C CA . SER A 1 72 ? -18.107 -1.360 28.043 1.00 91.00 72 SER A CA 1
ATOM 594 C C . SER A 1 72 ? -18.030 -1.807 26.595 1.00 91.00 72 SER A C 1
ATOM 596 O O . SER A 1 72 ? -18.620 -1.175 25.717 1.00 91.00 72 SER A O 1
ATOM 598 N N . ILE A 1 73 ? -17.359 -2.937 26.362 1.00 90.38 73 ILE A N 1
ATOM 599 C CA . ILE A 1 73 ? -17.215 -3.501 25.021 1.00 90.38 73 ILE A CA 1
ATOM 600 C C . ILE A 1 73 ? -18.575 -3.757 24.374 1.00 90.38 73 ILE A C 1
ATOM 602 O O . ILE A 1 73 ? -18.773 -3.374 23.231 1.00 90.38 73 ILE A O 1
ATOM 606 N N . GLN A 1 74 ? -19.540 -4.294 25.129 1.00 89.00 74 GLN A N 1
ATOM 607 C CA . GLN A 1 74 ? -20.876 -4.612 24.630 1.00 89.00 74 GLN A CA 1
ATOM 608 C C . GLN A 1 74 ? -21.595 -3.366 24.107 1.00 89.00 74 GLN A C 1
ATOM 610 O O . GLN A 1 74 ? -22.153 -3.411 23.020 1.00 89.00 74 GLN A O 1
ATOM 615 N N . LYS A 1 75 ? -21.523 -2.242 24.834 1.00 89.38 75 LYS A N 1
ATOM 616 C CA . LYS A 1 75 ? -22.129 -0.967 24.407 1.00 89.38 75 LYS A CA 1
ATOM 617 C C . LYS A 1 75 ? -21.399 -0.333 23.224 1.00 89.38 75 LYS A C 1
ATOM 619 O O . LYS A 1 75 ? -22.013 0.376 22.429 1.00 89.38 75 LYS A O 1
ATOM 624 N N . VAL A 1 76 ? -20.085 -0.541 23.143 1.00 90.44 76 VAL A N 1
ATOM 625 C CA . VAL A 1 76 ? -19.226 0.030 22.099 1.00 90.44 76 VAL A CA 1
ATOM 626 C C . VAL A 1 76 ? -19.398 -0.705 20.769 1.00 90.44 76 VAL A C 1
ATOM 628 O O . VAL A 1 76 ? -19.463 -0.051 19.732 1.00 90.44 76 VAL A O 1
ATOM 631 N N . VAL A 1 77 ? -19.521 -2.035 20.793 1.00 90.56 77 VAL A N 1
ATOM 632 C CA . VAL A 1 77 ? -19.705 -2.869 19.588 1.00 90.56 77 VAL A CA 1
ATOM 633 C C . VAL A 1 77 ? -21.176 -3.092 19.224 1.00 90.56 77 VAL A C 1
ATOM 635 O O . VAL A 1 77 ? -21.473 -3.739 18.224 1.00 90.56 77 VAL A O 1
ATOM 638 N N . GLU A 1 78 ? -22.109 -2.566 20.018 1.00 89.62 78 GLU A N 1
ATOM 639 C CA . GLU A 1 78 ? -23.545 -2.680 19.768 1.00 89.62 78 GLU A CA 1
ATOM 640 C C . GLU A 1 78 ? -23.919 -2.096 18.400 1.00 89.62 78 GLU A C 1
ATOM 642 O O . GLU A 1 78 ? -23.698 -0.911 18.132 1.00 89.62 78 GLU A O 1
ATOM 647 N N . GLY A 1 79 ? -24.501 -2.938 17.543 1.00 81.44 79 GLY A N 1
ATOM 648 C CA . GLY A 1 79 ? -24.890 -2.573 16.180 1.00 81.44 79 GLY A CA 1
ATOM 649 C C . GLY A 1 79 ? -23.741 -2.546 15.167 1.00 81.44 79 GLY A C 1
ATOM 650 O O . GLY A 1 79 ? -23.990 -2.251 14.002 1.00 81.44 79 GLY A O 1
ATOM 651 N N . ALA A 1 80 ? -22.506 -2.863 15.567 1.00 88.06 80 ALA A N 1
ATOM 652 C CA . ALA A 1 80 ? -21.377 -2.966 14.648 1.00 88.06 80 ALA A CA 1
ATOM 653 C C . ALA A 1 80 ? -21.339 -4.342 13.967 1.00 88.06 80 ALA A C 1
ATOM 655 O O . ALA A 1 80 ? -21.574 -5.372 14.606 1.00 88.06 80 ALA A O 1
ATOM 656 N N . LYS A 1 81 ? -20.986 -4.384 12.677 1.00 88.94 81 LYS A N 1
ATOM 657 C CA . LYS A 1 81 ? -20.754 -5.654 11.986 1.00 88.94 81 LYS A CA 1
ATOM 658 C C . LYS A 1 81 ? -19.466 -6.301 12.500 1.00 88.94 81 LYS A C 1
ATOM 660 O O . LYS A 1 81 ? -18.399 -5.686 12.470 1.00 88.94 81 LYS A O 1
ATOM 665 N N . ILE A 1 82 ? -19.565 -7.555 12.934 1.00 87.75 82 ILE A N 1
ATOM 666 C CA . ILE A 1 82 ? -18.425 -8.358 13.385 1.00 87.75 82 ILE A CA 1
ATOM 667 C C . ILE A 1 82 ? -18.085 -9.364 12.288 1.00 87.75 82 ILE A C 1
ATOM 669 O O . ILE A 1 82 ? -18.961 -10.074 11.794 1.00 87.75 82 ILE A O 1
ATOM 673 N N . ILE A 1 83 ? -16.815 -9.411 11.899 1.00 86.56 83 ILE A N 1
ATOM 674 C CA . ILE A 1 83 ? -16.281 -10.385 10.950 1.00 86.56 83 ILE A CA 1
ATOM 675 C C . ILE A 1 83 ? -15.230 -11.243 11.648 1.00 86.56 83 ILE A C 1
ATOM 677 O O . ILE A 1 83 ? -14.473 -10.769 12.495 1.00 86.56 83 ILE A O 1
ATOM 681 N N . ILE A 1 84 ? -15.173 -12.514 11.271 1.00 82.50 84 ILE A N 1
ATOM 682 C CA . ILE A 1 84 ? -14.147 -13.443 11.735 1.00 82.50 84 ILE A CA 1
ATOM 683 C C . ILE A 1 84 ? -13.135 -13.563 10.602 1.00 82.50 84 ILE A C 1
ATOM 685 O O . ILE A 1 84 ? -13.485 -14.017 9.511 1.00 82.50 84 ILE A O 1
ATOM 689 N N . LYS A 1 85 ? -11.892 -13.127 10.831 1.00 68.81 85 LYS A N 1
ATOM 690 C CA . LYS A 1 85 ? -10.803 -13.379 9.883 1.00 68.81 85 LYS A CA 1
ATOM 691 C C . LYS A 1 85 ? -10.001 -14.571 10.390 1.00 68.81 85 LYS A C 1
ATOM 693 O O . LYS A 1 85 ? -9.288 -14.478 11.385 1.00 68.81 85 LYS A O 1
ATOM 698 N N . SER A 1 86 ? -10.092 -15.696 9.684 1.00 61.25 86 SER A N 1
ATOM 699 C CA . SER A 1 86 ? -9.147 -16.797 9.880 1.00 61.25 86 SER A CA 1
ATOM 700 C C . SER A 1 86 ? -7.763 -16.370 9.380 1.00 61.25 86 SER A C 1
ATOM 702 O O . SER A 1 86 ? -7.638 -15.779 8.302 1.00 61.25 86 SER A O 1
ATOM 704 N N . LYS A 1 87 ? -6.705 -16.718 10.128 1.00 57.34 87 LYS A N 1
ATOM 705 C CA . LYS A 1 87 ? -5.300 -16.524 9.713 1.00 57.34 87 LYS A CA 1
ATOM 706 C C . LYS A 1 87 ? -4.986 -17.146 8.344 1.00 57.34 87 LYS A C 1
ATOM 708 O O . LYS A 1 87 ? -4.028 -16.726 7.696 1.00 57.34 87 LYS A O 1
ATOM 713 N N . GLU A 1 88 ? -5.773 -18.121 7.889 1.00 52.41 88 GLU A N 1
ATOM 714 C CA . GLU A 1 88 ? -5.639 -18.722 6.556 1.00 52.41 88 GLU A CA 1
ATOM 715 C C . GLU A 1 88 ? -6.099 -17.777 5.438 1.00 52.41 88 GLU A C 1
ATOM 717 O O . GLU A 1 88 ? -5.413 -17.672 4.423 1.00 52.41 88 GLU A O 1
ATOM 722 N N . GLY A 1 89 ? -7.170 -17.005 5.652 1.00 53.41 89 GLY A N 1
ATOM 723 C CA . GLY A 1 89 ? -7.640 -16.000 4.690 1.00 53.41 89 GLY A CA 1
ATOM 724 C C . GLY A 1 89 ? -6.652 -14.843 4.526 1.00 53.41 89 GLY A C 1
ATOM 725 O O . GLY A 1 89 ? -6.332 -14.452 3.409 1.00 53.41 89 GLY A O 1
ATOM 726 N N . VAL A 1 90 ? -6.065 -14.375 5.634 1.00 56.97 90 VAL A N 1
ATOM 727 C CA . VAL A 1 90 ? -5.057 -13.296 5.627 1.00 56.97 90 VAL A CA 1
ATOM 728 C C . VAL A 1 90 ? -3.762 -13.733 4.928 1.00 56.97 90 VAL A C 1
ATOM 730 O O . VAL A 1 90 ? -3.134 -12.947 4.219 1.00 56.97 90 VAL A O 1
ATOM 733 N N . LYS A 1 91 ? -3.352 -15.000 5.092 1.00 55.06 91 LYS A N 1
ATOM 734 C CA . LYS A 1 91 ? -2.187 -15.551 4.383 1.00 55.06 91 LYS A CA 1
ATOM 735 C C . LYS A 1 91 ? -2.427 -15.683 2.884 1.00 55.06 91 LYS A C 1
ATOM 737 O O . LYS A 1 91 ? -1.493 -15.443 2.122 1.00 55.06 91 LYS A O 1
ATOM 742 N N . GLU A 1 92 ? -3.630 -16.066 2.467 1.00 55.12 92 GLU A N 1
ATOM 743 C CA . GLU A 1 92 ? -3.939 -16.230 1.047 1.00 55.12 92 GLU A CA 1
ATOM 744 C C . GLU A 1 92 ? -4.121 -14.873 0.350 1.00 55.12 92 GLU A C 1
ATOM 746 O O . GLU A 1 92 ? -3.555 -14.679 -0.722 1.00 55.12 92 GLU A O 1
ATOM 751 N N . GLU A 1 93 ? -4.757 -13.885 0.991 1.00 58.44 93 GLU A N 1
ATOM 752 C CA . GLU A 1 93 ? -4.826 -12.499 0.493 1.00 58.44 93 GLU A CA 1
ATOM 753 C C . GLU A 1 93 ? -3.425 -11.889 0.322 1.00 58.44 93 GLU A C 1
ATOM 755 O O . GLU A 1 93 ? -3.078 -11.428 -0.766 1.00 58.44 93 GLU A O 1
ATOM 760 N N . ALA A 1 94 ? -2.556 -12.003 1.334 1.00 60.25 94 ALA A N 1
ATOM 761 C CA . ALA A 1 94 ? -1.172 -11.529 1.246 1.00 60.25 94 ALA A CA 1
ATOM 762 C C . ALA A 1 94 ? -0.347 -12.279 0.180 1.00 60.25 94 ALA A C 1
ATOM 764 O O . ALA A 1 94 ? 0.617 -11.744 -0.378 1.00 60.25 94 ALA A O 1
ATOM 765 N N . ARG A 1 95 ? -0.695 -13.537 -0.114 1.00 59.09 95 ARG A N 1
ATOM 766 C CA . ARG A 1 95 ? -0.054 -14.334 -1.167 1.00 59.09 95 ARG A CA 1
ATOM 767 C C . ARG A 1 95 ? -0.533 -13.918 -2.555 1.00 59.09 95 ARG A C 1
ATOM 769 O O . ARG A 1 95 ? 0.282 -13.898 -3.477 1.00 59.09 95 ARG A O 1
ATOM 776 N N . ILE A 1 96 ? -1.815 -13.596 -2.708 1.00 63.66 96 ILE A N 1
ATOM 777 C CA . ILE A 1 96 ? -2.406 -13.094 -3.953 1.00 63.66 96 ILE A CA 1
ATOM 778 C C . ILE A 1 96 ? -1.843 -11.708 -4.271 1.00 63.66 96 ILE A C 1
ATOM 780 O O . ILE A 1 96 ? -1.384 -11.486 -5.389 1.00 63.66 96 ILE A O 1
ATOM 784 N N . GLU A 1 97 ? -1.767 -10.823 -3.279 1.00 59.62 97 GLU A N 1
ATOM 785 C CA . GLU A 1 97 ? -1.219 -9.475 -3.434 1.00 59.62 97 GLU A CA 1
ATOM 786 C C . GLU A 1 97 ? 0.266 -9.517 -3.825 1.00 59.62 97 GLU A C 1
ATOM 788 O O . GLU A 1 97 ? 0.662 -8.924 -4.827 1.00 59.62 97 GLU A O 1
ATOM 793 N N . ARG A 1 98 ? 1.081 -10.350 -3.156 1.00 60.06 98 ARG A N 1
ATOM 794 C CA . ARG A 1 98 ? 2.484 -10.568 -3.562 1.00 60.06 98 ARG A CA 1
ATOM 795 C C . ARG A 1 98 ? 2.615 -11.128 -4.975 1.00 60.06 98 ARG A C 1
ATOM 797 O O . ARG A 1 98 ? 3.542 -10.749 -5.686 1.00 60.06 98 ARG A O 1
ATOM 804 N N . LYS A 1 99 ? 1.739 -12.049 -5.387 1.00 60.91 99 LYS A N 1
ATOM 805 C CA . LYS A 1 99 ? 1.756 -12.594 -6.753 1.00 60.91 99 LYS A CA 1
ATOM 806 C C . LYS A 1 99 ? 1.419 -11.514 -7.781 1.00 60.91 99 LYS A C 1
ATOM 808 O O . LYS A 1 99 ? 2.119 -11.440 -8.786 1.00 60.91 99 LYS A O 1
ATOM 813 N N . ALA A 1 100 ? 0.440 -10.655 -7.502 1.00 61.31 100 ALA A N 1
ATOM 814 C CA . ALA A 1 100 ? 0.085 -9.531 -8.364 1.00 61.31 100 ALA A CA 1
ATOM 815 C C . ALA A 1 100 ? 1.250 -8.535 -8.509 1.00 61.31 100 ALA A C 1
ATOM 817 O O . ALA A 1 100 ? 1.638 -8.212 -9.631 1.00 61.31 100 ALA A O 1
ATOM 818 N N . THR A 1 101 ? 1.907 -8.152 -7.407 1.00 62.94 101 THR A N 1
ATOM 819 C CA . THR A 1 101 ? 3.086 -7.266 -7.454 1.00 62.94 101 THR A CA 1
ATOM 820 C C . THR A 1 101 ? 4.258 -7.900 -8.213 1.00 62.94 101 THR A C 1
ATOM 822 O O . THR A 1 101 ? 4.966 -7.233 -8.967 1.00 62.94 101 THR A O 1
ATOM 825 N N . ILE A 1 102 ? 4.482 -9.210 -8.053 1.00 63.78 102 ILE A N 1
ATOM 826 C CA . ILE A 1 102 ? 5.534 -9.936 -8.782 1.00 63.78 102 ILE A CA 1
ATOM 827 C C . ILE A 1 102 ? 5.219 -10.013 -10.281 1.00 63.78 102 ILE A C 1
ATOM 829 O O . ILE A 1 102 ? 6.134 -9.908 -11.102 1.00 63.78 102 ILE A O 1
ATOM 833 N N . GLU A 1 103 ? 3.953 -10.185 -10.658 1.00 60.47 103 GLU A N 1
ATOM 834 C CA . GLU A 1 103 ? 3.530 -10.184 -12.059 1.00 60.47 103 GLU A CA 1
ATOM 835 C C . GLU A 1 103 ? 3.669 -8.807 -12.714 1.00 60.47 103 GLU A C 1
ATOM 837 O O . GLU A 1 103 ? 4.145 -8.732 -13.851 1.00 60.47 103 GLU A O 1
ATOM 842 N N . GLU A 1 104 ? 3.346 -7.725 -12.005 1.00 61.00 104 GLU A N 1
ATOM 843 C CA . GLU A 1 104 ? 3.594 -6.355 -12.471 1.00 61.00 104 GLU A CA 1
ATOM 844 C C . GLU A 1 104 ? 5.090 -6.093 -12.669 1.00 61.00 104 GLU A C 1
ATOM 846 O O . GLU A 1 104 ? 5.511 -5.744 -13.776 1.00 61.00 104 GLU A O 1
ATOM 851 N N . MET A 1 105 ? 5.924 -6.409 -11.671 1.00 60.91 105 MET A N 1
ATOM 852 C CA . MET A 1 105 ? 7.385 -6.301 -11.792 1.00 60.91 105 MET A CA 1
ATOM 853 C C . MET A 1 105 ? 7.948 -7.1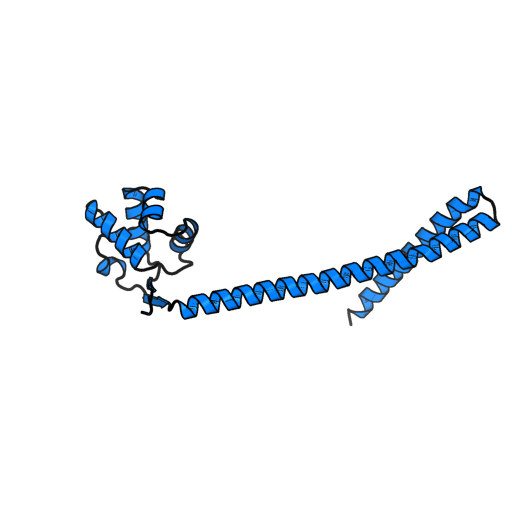50 -12.944 1.00 60.91 105 MET A C 1
ATOM 855 O O . MET A 1 105 ? 8.956 -6.798 -13.568 1.00 60.91 105 MET A O 1
ATOM 859 N N . ARG A 1 106 ? 7.322 -8.293 -13.257 1.00 64.81 106 ARG A N 1
ATOM 860 C CA . ARG A 1 106 ? 7.724 -9.138 -14.388 1.00 64.81 106 ARG A CA 1
ATOM 861 C C . ARG A 1 106 ? 7.363 -8.495 -15.724 1.00 64.81 106 ARG A C 1
ATOM 863 O O . ARG A 1 106 ? 8.189 -8.544 -16.637 1.00 64.81 106 ARG A O 1
ATOM 870 N N . ARG A 1 107 ? 6.180 -7.880 -15.847 1.00 60.88 107 ARG A N 1
ATOM 871 C CA . ARG A 1 107 ? 5.787 -7.136 -17.057 1.00 60.88 107 ARG A CA 1
ATOM 872 C C . ARG A 1 107 ? 6.711 -5.952 -17.296 1.00 60.88 107 ARG A C 1
ATOM 874 O O . ARG A 1 107 ? 7.222 -5.822 -18.406 1.00 60.88 107 ARG A O 1
ATOM 881 N N . GLU A 1 108 ? 7.006 -5.163 -16.268 1.00 65.69 108 GLU A N 1
ATOM 882 C CA . GLU A 1 108 ? 7.942 -4.040 -16.382 1.00 65.69 108 GLU A CA 1
ATOM 883 C C . GLU A 1 108 ? 9.321 -4.499 -16.856 1.00 65.69 108 GLU A C 1
ATOM 885 O O . GLU A 1 108 ? 9.892 -3.916 -17.777 1.00 65.69 108 GLU A O 1
ATOM 890 N N . ARG A 1 109 ? 9.831 -5.612 -16.316 1.00 66.56 109 ARG A N 1
ATOM 891 C CA . ARG A 1 109 ? 11.127 -6.169 -16.728 1.00 66.56 109 ARG A CA 1
ATOM 892 C C . ARG A 1 109 ? 11.137 -6.631 -18.189 1.00 66.56 109 ARG A C 1
ATOM 894 O O . ARG A 1 109 ? 12.165 -6.507 -18.856 1.00 66.56 109 ARG A O 1
ATOM 901 N N . ILE A 1 110 ? 10.025 -7.167 -18.694 1.00 70.62 110 ILE A N 1
ATOM 902 C CA . ILE A 1 110 ? 9.890 -7.581 -20.100 1.00 70.62 110 ILE A CA 1
ATOM 903 C C . ILE A 1 110 ? 9.861 -6.354 -21.019 1.00 70.62 110 ILE A C 1
ATOM 905 O O . ILE A 1 110 ? 10.600 -6.320 -22.003 1.00 70.62 110 ILE A O 1
ATOM 909 N N . VAL A 1 111 ? 9.072 -5.330 -20.679 1.00 70.00 111 VAL A N 1
ATOM 910 C CA . VAL A 1 111 ? 8.993 -4.080 -21.454 1.00 70.00 111 VAL A CA 1
ATOM 911 C C . VAL A 1 111 ? 10.341 -3.355 -21.437 1.00 70.00 111 VAL A C 1
ATOM 913 O O . VAL A 1 111 ? 10.827 -2.933 -22.485 1.00 70.00 111 VAL A O 1
ATOM 916 N N . PHE A 1 112 ? 11.004 -3.295 -20.282 1.00 69.56 112 PHE A N 1
ATOM 917 C CA . PHE A 1 112 ? 12.341 -2.727 -20.137 1.00 69.56 112 PHE A CA 1
ATOM 918 C C . PHE A 1 112 ? 13.379 -3.471 -20.981 1.00 69.56 112 PHE A C 1
ATOM 920 O O . PHE A 1 112 ? 14.127 -2.840 -21.726 1.00 69.56 112 PHE A O 1
ATOM 927 N N . ARG A 1 113 ? 13.396 -4.813 -20.939 1.00 70.44 113 ARG A N 1
ATOM 928 C CA . ARG A 1 113 ? 14.271 -5.619 -21.807 1.00 70.44 113 ARG A CA 1
ATOM 929 C C . ARG A 1 113 ? 14.018 -5.330 -23.282 1.00 70.44 113 ARG A C 1
ATOM 931 O O . ARG A 1 113 ? 14.973 -5.125 -24.019 1.00 70.44 113 ARG A O 1
ATOM 938 N N . TYR A 1 114 ? 12.758 -5.258 -23.700 1.00 74.50 114 TYR A N 1
ATOM 939 C CA . TYR A 1 114 ? 12.405 -4.960 -25.085 1.00 74.50 114 TYR A CA 1
ATOM 940 C C . TYR A 1 114 ? 12.857 -3.553 -25.521 1.00 74.50 114 TYR A C 1
ATOM 942 O O . TYR A 1 114 ? 13.429 -3.398 -26.603 1.00 74.50 114 TYR A O 1
ATOM 950 N N . MET A 1 115 ? 12.671 -2.534 -24.672 1.00 71.19 115 MET A N 1
ATOM 951 C CA . MET A 1 115 ? 13.164 -1.173 -24.928 1.00 71.19 115 MET A CA 1
ATOM 952 C C . MET A 1 115 ? 14.695 -1.130 -25.009 1.00 71.19 115 MET A C 1
ATOM 954 O O . MET A 1 115 ? 15.240 -0.555 -25.949 1.00 71.19 115 MET A O 1
ATOM 958 N N . MET A 1 116 ? 15.386 -1.801 -24.085 1.00 74.38 116 MET A N 1
ATOM 959 C CA . MET A 1 116 ? 16.850 -1.883 -24.055 1.00 74.38 116 MET A CA 1
ATOM 960 C C . MET A 1 116 ? 17.409 -2.563 -25.307 1.00 74.38 116 MET A C 1
ATOM 962 O O . MET A 1 116 ? 18.301 -2.019 -25.954 1.00 74.38 116 MET A O 1
ATOM 966 N N . THR A 1 117 ? 16.866 -3.719 -25.703 1.00 79.44 117 THR A N 1
ATOM 967 C CA . THR A 1 117 ? 17.318 -4.433 -26.906 1.00 79.44 117 THR A CA 1
ATOM 968 C C . THR A 1 117 ? 17.118 -3.590 -28.163 1.00 79.44 117 THR A C 1
ATOM 970 O O . THR A 1 117 ? 18.007 -3.537 -29.011 1.00 79.44 117 THR A O 1
ATOM 973 N N . ARG A 1 118 ? 15.996 -2.866 -28.274 1.00 78.56 118 ARG A N 1
ATOM 974 C CA . ARG A 1 118 ? 15.745 -1.965 -29.406 1.00 78.56 118 ARG A CA 1
ATOM 975 C C . ARG A 1 118 ? 16.766 -0.825 -29.471 1.00 78.56 118 ARG A C 1
ATOM 977 O O . ARG A 1 118 ? 17.264 -0.540 -30.557 1.00 78.56 118 ARG A O 1
ATOM 984 N N . SER A 1 119 ? 17.099 -0.207 -28.339 1.00 78.62 119 SER A N 1
ATOM 985 C CA . SER A 1 119 ? 18.105 0.864 -28.279 1.00 78.62 119 SER A CA 1
ATOM 986 C C . SER A 1 119 ? 19.507 0.366 -28.637 1.00 78.62 119 SER A C 1
ATOM 988 O O . SER A 1 119 ? 20.218 1.033 -29.385 1.00 78.62 119 SER A O 1
ATOM 990 N N . ILE A 1 120 ? 19.885 -0.830 -28.176 1.00 84.81 120 ILE A N 1
ATOM 991 C CA . ILE A 1 120 ? 21.178 -1.451 -28.507 1.00 84.81 120 ILE A CA 1
ATOM 992 C C . ILE A 1 120 ? 21.282 -1.729 -30.011 1.00 84.81 120 ILE A C 1
ATOM 994 O O . ILE A 1 120 ? 22.298 -1.409 -30.624 1.00 84.81 120 ILE A O 1
ATOM 998 N N . ILE A 1 121 ? 20.227 -2.278 -30.623 1.00 84.94 121 ILE A N 1
ATOM 999 C CA . ILE A 1 121 ? 20.202 -2.540 -32.069 1.00 84.94 121 ILE A CA 1
ATOM 1000 C C . ILE A 1 121 ? 20.341 -1.232 -32.854 1.00 84.94 121 ILE A C 1
ATOM 1002 O O . ILE A 1 121 ? 21.135 -1.172 -33.789 1.00 84.94 121 ILE A O 1
ATOM 1006 N N . LEU A 1 122 ? 19.625 -0.170 -32.463 1.00 82.94 122 LEU A N 1
ATOM 1007 C CA . LEU A 1 122 ? 19.750 1.132 -33.124 1.00 82.94 122 LEU A CA 1
ATOM 1008 C C . LEU A 1 122 ? 21.192 1.651 -33.043 1.00 82.94 122 LEU A C 1
ATOM 1010 O O . LEU A 1 122 ? 21.764 1.988 -34.076 1.00 82.94 122 LEU A O 1
ATOM 1014 N N . LEU A 1 123 ? 21.822 1.626 -31.868 1.00 81.81 123 LEU A N 1
ATOM 1015 C CA . LEU A 1 123 ? 23.219 2.051 -31.717 1.00 81.81 123 LEU A CA 1
ATOM 1016 C C . LEU A 1 123 ? 24.191 1.220 -32.567 1.00 81.81 123 LEU A C 1
ATOM 1018 O O . LEU A 1 123 ? 25.083 1.783 -33.198 1.00 81.81 123 LEU A O 1
ATOM 1022 N N . LEU A 1 124 ? 23.995 -0.098 -32.653 1.00 86.69 124 LEU A N 1
ATOM 1023 C CA . LEU A 1 124 ? 24.821 -0.965 -33.499 1.00 86.69 124 LEU A CA 1
ATOM 1024 C C . LEU A 1 124 ? 24.712 -0.606 -34.987 1.00 86.69 124 LEU A C 1
ATOM 1026 O O . LEU A 1 124 ? 25.713 -0.658 -35.697 1.00 86.69 124 LEU A O 1
ATOM 1030 N N . THR A 1 125 ? 23.534 -0.183 -35.461 1.00 85.31 125 THR A N 1
ATOM 1031 C CA . THR A 1 125 ? 23.361 0.260 -36.860 1.00 85.31 125 THR A CA 1
ATOM 1032 C C . THR A 1 125 ? 24.059 1.582 -37.183 1.00 85.31 125 THR A C 1
ATOM 1034 O O . THR A 1 125 ? 24.283 1.875 -38.354 1.00 85.31 125 THR A O 1
ATOM 1037 N N . MET A 1 126 ? 24.443 2.367 -36.171 1.00 85.81 126 MET A N 1
ATOM 1038 C CA . MET A 1 126 ? 25.168 3.627 -36.359 1.00 85.81 126 MET A CA 1
ATOM 1039 C C . MET A 1 126 ? 26.624 3.392 -36.784 1.00 85.81 126 MET A C 1
ATOM 1041 O O . MET A 1 126 ? 27.154 4.110 -37.630 1.00 85.81 126 MET A O 1
ATOM 1045 N N . ILE A 1 127 ? 27.262 2.360 -36.223 1.00 87.31 127 ILE A N 1
ATOM 1046 C CA . ILE A 1 127 ? 28.679 2.029 -36.435 1.00 87.31 127 ILE A CA 1
ATOM 1047 C C . ILE A 1 127 ? 29.046 1.913 -37.926 1.00 87.31 127 ILE A C 1
ATOM 1049 O O . ILE A 1 127 ? 29.972 2.607 -38.348 1.00 87.31 127 ILE A O 1
ATOM 1053 N N . PRO A 1 128 ? 28.352 1.111 -38.761 1.00 88.38 128 PRO A N 1
ATOM 1054 C CA . PRO A 1 128 ? 28.716 0.981 -40.170 1.00 88.38 128 PRO A CA 1
ATOM 1055 C C . PRO A 1 128 ? 28.587 2.297 -40.945 1.00 88.38 128 PRO A C 1
ATOM 1057 O O . PRO A 1 128 ? 29.403 2.550 -41.823 1.00 88.38 128 PRO A O 1
ATOM 1060 N N . LEU A 1 129 ? 27.625 3.162 -40.608 1.00 85.75 129 LEU A N 1
ATOM 1061 C CA . LEU A 1 129 ? 27.446 4.458 -41.276 1.00 85.75 129 LEU A CA 1
ATOM 1062 C C . LEU A 1 129 ? 28.546 5.458 -40.912 1.00 85.75 129 LEU A C 1
ATOM 1064 O O . LEU A 1 129 ? 29.004 6.200 -41.779 1.00 85.75 129 LEU A O 1
ATOM 1068 N N . ILE A 1 130 ? 29.019 5.436 -39.664 1.00 87.31 130 ILE A N 1
ATOM 1069 C CA . ILE A 1 130 ? 30.181 6.229 -39.242 1.00 87.31 130 ILE A CA 1
ATOM 1070 C C . ILE A 1 130 ? 31.440 5.754 -39.970 1.00 87.31 130 ILE A C 1
ATOM 1072 O O . ILE A 1 130 ? 32.178 6.576 -40.511 1.00 87.31 130 ILE A O 1
ATOM 1076 N N . VAL A 1 131 ? 31.672 4.438 -40.022 1.00 89.50 131 VAL A N 1
ATOM 1077 C CA . VAL A 1 131 ? 32.836 3.855 -40.709 1.00 89.50 131 VAL A CA 1
ATOM 1078 C C . VAL A 1 131 ? 32.800 4.173 -42.205 1.00 89.50 131 VAL A C 1
ATOM 1080 O O . VAL A 1 131 ? 33.813 4.579 -42.771 1.00 89.50 131 VAL A O 1
ATOM 1083 N N . LEU A 1 132 ? 31.633 4.054 -42.842 1.00 88.38 132 LEU A N 1
ATOM 1084 C CA . LEU A 1 132 ? 31.459 4.370 -44.258 1.00 88.38 132 LEU A CA 1
ATOM 1085 C C . LEU A 1 132 ? 31.689 5.864 -44.536 1.00 88.38 132 LEU A C 1
ATOM 1087 O O . LEU A 1 132 ? 32.399 6.214 -45.478 1.00 88.38 132 LEU A O 1
ATOM 1091 N N . GLY A 1 133 ? 31.145 6.742 -43.689 1.00 86.94 133 GLY A N 1
ATOM 1092 C CA . GLY A 1 133 ? 31.350 8.187 -43.775 1.00 86.94 133 GLY A CA 1
ATOM 1093 C C . GLY A 1 133 ? 32.817 8.583 -43.605 1.00 86.94 133 GLY A C 1
ATOM 1094 O O . GLY A 1 133 ? 33.335 9.380 -44.384 1.00 86.94 133 GLY A O 1
ATOM 1095 N N . TYR A 1 134 ? 33.517 7.968 -42.648 1.00 88.44 134 TYR A N 1
ATOM 1096 C CA . TYR A 1 134 ? 34.957 8.151 -42.462 1.00 88.44 134 TYR A CA 1
ATOM 1097 C C . TYR A 1 134 ? 35.752 7.762 -43.716 1.00 88.44 134 TYR A C 1
ATOM 1099 O O . TYR A 1 134 ? 36.594 8.533 -44.177 1.00 88.44 134 TYR A O 1
ATOM 1107 N N . PHE A 1 135 ? 35.468 6.589 -44.294 1.00 88.62 135 PHE A N 1
ATOM 1108 C CA . PHE A 1 135 ? 36.142 6.107 -45.504 1.00 88.62 135 PHE A CA 1
ATOM 1109 C C . PHE A 1 135 ? 35.905 7.025 -46.709 1.00 88.62 135 PHE A C 1
ATOM 1111 O O . PHE A 1 135 ? 36.851 7.352 -47.424 1.00 88.62 135 PHE A O 1
ATOM 1118 N N . LEU A 1 136 ? 34.665 7.480 -46.910 1.00 86.00 136 LEU A N 1
ATOM 1119 C CA . LEU A 1 136 ? 34.310 8.412 -47.983 1.00 86.00 136 LEU A CA 1
ATOM 1120 C C . LEU A 1 136 ? 34.998 9.770 -47.814 1.00 86.00 136 LEU A C 1
ATOM 1122 O O . LEU A 1 136 ? 35.537 10.307 -48.778 1.00 86.00 136 LEU A O 1
ATOM 1126 N 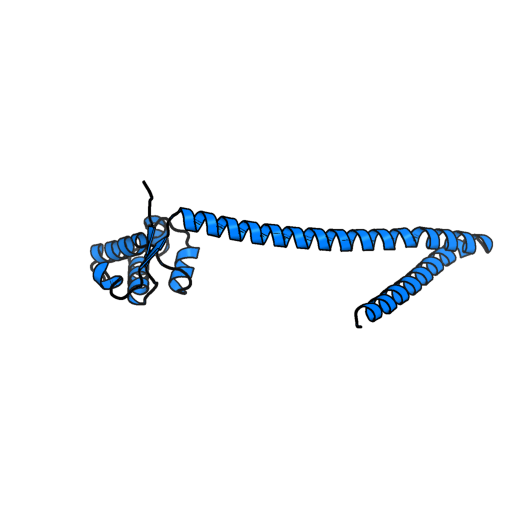N . GLY A 1 137 ? 35.034 10.303 -46.591 1.00 83.88 137 GLY A N 1
ATOM 1127 C CA . GLY A 1 137 ? 35.741 11.548 -46.296 1.00 83.88 137 GLY A CA 1
ATOM 1128 C C . GLY A 1 137 ? 37.247 11.427 -46.536 1.00 83.88 137 GLY A C 1
ATOM 1129 O O . GLY A 1 137 ? 37.849 12.307 -47.149 1.00 83.88 137 GLY A O 1
ATOM 1130 N N . ARG A 1 138 ? 37.840 10.295 -46.136 1.00 87.31 138 ARG A N 1
ATOM 1131 C CA . ARG A 1 138 ? 39.267 10.007 -46.321 1.00 87.31 138 ARG A CA 1
ATOM 1132 C C . ARG A 1 138 ? 39.678 9.882 -47.791 1.00 87.31 138 ARG A C 1
ATOM 1134 O O . ARG A 1 138 ? 40.811 10.227 -48.108 1.00 87.31 138 ARG A O 1
ATOM 1141 N N . MET A 1 139 ? 38.791 9.428 -48.682 1.00 85.62 139 MET A N 1
ATOM 1142 C CA . MET A 1 139 ? 39.078 9.391 -50.126 1.00 85.62 139 MET A CA 1
ATOM 1143 C C . MET A 1 139 ? 39.286 10.784 -50.736 1.00 85.62 139 MET A C 1
ATOM 1145 O O . MET A 1 139 ? 39.962 10.896 -51.753 1.00 85.62 139 MET A O 1
ATOM 1149 N N . ILE A 1 140 ? 38.722 11.834 -50.130 1.00 85.12 140 ILE A N 1
ATOM 1150 C CA . ILE A 1 140 ? 38.862 13.216 -50.604 1.00 85.12 140 ILE A CA 1
ATOM 1151 C C . ILE A 1 140 ? 40.097 13.869 -49.972 1.00 85.12 140 ILE A C 1
ATOM 1153 O O . ILE A 1 140 ? 40.953 14.387 -50.685 1.00 85.12 140 ILE A O 1
ATOM 1157 N N . SER A 1 141 ? 40.203 13.858 -48.638 1.00 80.31 141 SER A N 1
ATOM 1158 C CA . SER A 1 141 ? 41.421 14.241 -47.910 1.00 80.31 141 SER A CA 1
ATOM 1159 C C . SER A 1 141 ? 41.350 13.822 -46.436 1.00 80.31 141 SER A C 1
ATOM 1161 O O . SER A 1 141 ? 40.276 13.540 -45.903 1.00 80.31 141 SER A O 1
ATOM 1163 N N . GLU A 1 142 ? 42.484 13.842 -45.732 1.00 78.88 142 GLU A N 1
ATOM 1164 C CA . GLU A 1 142 ? 42.529 13.558 -44.288 1.00 78.88 142 GLU A CA 1
ATOM 1165 C C . GLU A 1 142 ? 41.689 14.542 -43.455 1.00 78.88 142 GLU A C 1
ATOM 1167 O O . GLU A 1 142 ? 41.072 14.143 -42.469 1.00 78.88 142 GLU A O 1
ATOM 1172 N N . PHE A 1 143 ? 41.582 15.802 -43.889 1.00 79.62 143 PHE A N 1
ATOM 1173 C CA . PHE A 1 143 ? 40.739 16.811 -43.239 1.00 79.62 143 PHE A CA 1
ATOM 1174 C C . PHE A 1 143 ? 39.240 16.500 -43.402 1.00 79.62 143 PHE A C 1
ATOM 1176 O O . PHE A 1 143 ? 38.448 16.692 -42.478 1.00 79.62 143 PHE A O 1
ATOM 1183 N N . TYR A 1 144 ? 38.843 15.947 -44.553 1.00 83.69 144 TYR A N 1
ATOM 1184 C CA . TYR A 1 144 ? 37.452 15.580 -44.829 1.00 83.69 144 TYR A CA 1
ATOM 1185 C C . TYR A 1 144 ? 37.014 14.277 -44.152 1.00 83.69 144 TYR A C 1
ATOM 1187 O O . TYR A 1 144 ? 35.813 14.031 -44.056 1.00 83.69 144 TYR A O 1
ATOM 1195 N N . ALA A 1 145 ? 37.931 13.469 -43.612 1.00 79.44 145 ALA A N 1
ATOM 1196 C CA . ALA A 1 145 ? 37.584 12.252 -42.875 1.00 79.44 145 ALA A CA 1
ATOM 1197 C C . ALA A 1 145 ? 36.720 12.543 -41.629 1.00 79.44 145 ALA A C 1
ATOM 1199 O O . ALA A 1 145 ? 35.764 11.818 -41.347 1.00 79.44 145 ALA A O 1
ATOM 1200 N N . GLY A 1 146 ? 37.004 13.645 -40.920 1.00 82.06 146 GLY A N 1
ATOM 1201 C CA . GLY A 1 146 ? 36.196 14.111 -39.786 1.00 82.06 146 GLY A CA 1
ATOM 1202 C C . GLY A 1 146 ? 34.792 14.565 -40.195 1.00 82.06 146 GLY A C 1
ATOM 1203 O O . GLY A 1 146 ? 33.806 14.215 -39.550 1.00 82.06 146 GLY A O 1
ATOM 1204 N N . ILE A 1 147 ? 34.698 15.288 -41.313 1.00 86.12 147 ILE A N 1
ATOM 1205 C CA . ILE A 1 147 ? 33.434 15.780 -41.881 1.00 86.12 147 ILE A CA 1
ATOM 1206 C C . ILE A 1 147 ? 32.592 14.613 -42.426 1.00 86.12 147 ILE A C 1
ATOM 1208 O O . ILE A 1 147 ? 31.375 14.582 -42.272 1.00 86.12 147 ILE A O 1
ATOM 1212 N N . GLY A 1 148 ? 33.230 13.598 -43.008 1.00 83.38 148 GLY A N 1
ATOM 1213 C CA . GLY A 1 148 ? 32.554 12.392 -43.478 1.00 83.38 148 GLY A CA 1
ATOM 1214 C C . GLY A 1 148 ? 31.888 11.601 -42.347 1.00 83.38 148 GLY A C 1
ATOM 1215 O O . GLY A 1 148 ? 30.764 11.125 -42.507 1.00 83.38 148 GLY A O 1
ATOM 1216 N N . MET A 1 149 ? 32.527 11.518 -41.173 1.00 83.94 149 MET A N 1
ATOM 1217 C CA . MET A 1 149 ? 31.923 10.896 -39.986 1.00 83.94 149 MET A CA 1
ATOM 1218 C C . MET A 1 149 ? 30.664 11.632 -39.521 1.00 83.94 149 MET A C 1
ATOM 1220 O O . MET A 1 149 ? 29.654 10.986 -39.239 1.00 83.94 149 MET A O 1
ATOM 1224 N N . THR A 1 150 ? 30.693 12.968 -39.461 1.00 86.12 150 THR A N 1
ATOM 1225 C CA . THR A 1 150 ? 29.529 13.752 -39.018 1.00 86.12 150 THR A CA 1
ATOM 1226 C C . THR A 1 150 ? 28.365 13.614 -39.995 1.00 86.12 150 THR A C 1
ATOM 1228 O O . THR A 1 150 ? 27.240 13.368 -39.562 1.00 86.12 150 THR A O 1
ATOM 1231 N N . ILE A 1 151 ? 28.631 13.656 -41.304 1.00 86.62 151 ILE A N 1
ATOM 1232 C CA . ILE A 1 151 ? 27.627 13.402 -42.349 1.00 86.62 151 ILE A CA 1
ATOM 1233 C C . ILE A 1 151 ? 26.998 12.009 -42.183 1.00 86.62 151 ILE A C 1
ATOM 1235 O O . ILE A 1 151 ? 25.776 11.878 -42.259 1.00 86.62 151 ILE A O 1
ATOM 1239 N N . GLY A 1 152 ? 27.800 10.980 -41.886 1.00 85.69 152 GLY A N 1
ATOM 1240 C CA . GLY A 1 152 ? 27.304 9.625 -41.621 1.00 85.69 152 GLY A CA 1
ATOM 1241 C C . GLY A 1 152 ? 26.316 9.557 -40.449 1.00 85.69 152 GLY A C 1
ATOM 1242 O O . GLY A 1 152 ? 25.275 8.906 -40.555 1.00 85.69 152 GLY A O 1
ATOM 1243 N N . VAL A 1 153 ? 26.586 10.286 -39.360 1.00 87.75 153 VAL A N 1
ATOM 1244 C CA . VAL A 1 153 ? 25.673 10.387 -38.204 1.00 87.75 153 VAL A CA 1
ATOM 1245 C C . VAL A 1 153 ? 24.378 11.117 -38.574 1.00 87.75 153 VAL A C 1
ATOM 1247 O O . VAL A 1 153 ? 23.296 10.667 -38.196 1.00 87.75 153 VAL A O 1
ATOM 1250 N N . PHE A 1 154 ? 24.452 12.207 -39.344 1.00 89.62 154 PHE A N 1
ATOM 1251 C CA . PHE A 1 154 ? 23.260 12.936 -39.794 1.00 89.62 154 PHE A CA 1
ATOM 1252 C C . PHE A 1 154 ? 22.359 12.080 -40.688 1.00 89.62 154 PHE A C 1
ATOM 1254 O O . PHE A 1 154 ? 21.146 12.042 -40.481 1.00 89.62 154 PHE A O 1
ATOM 1261 N N . ILE A 1 155 ? 22.940 11.345 -41.639 1.00 88.44 155 ILE A N 1
ATOM 1262 C CA . ILE A 1 155 ? 22.195 10.422 -42.503 1.00 88.44 155 ILE A CA 1
ATOM 1263 C C . ILE A 1 155 ? 21.519 9.334 -41.660 1.00 88.44 155 ILE A C 1
ATOM 1265 O O . ILE A 1 155 ? 20.333 9.056 -41.843 1.00 88.44 155 ILE A O 1
ATOM 1269 N N . TRP A 1 156 ? 22.235 8.761 -40.690 1.00 89.94 156 TRP A N 1
ATOM 1270 C CA . TRP A 1 156 ? 21.673 7.774 -39.768 1.00 89.94 156 TRP A CA 1
ATOM 1271 C C . TRP A 1 156 ? 20.486 8.327 -38.958 1.00 89.94 156 TRP A C 1
ATOM 1273 O O . TRP A 1 156 ? 19.442 7.674 -38.875 1.00 89.94 156 TRP A O 1
ATOM 1283 N N . LEU A 1 157 ? 20.597 9.548 -38.419 1.00 88.44 157 LEU A N 1
ATOM 1284 C CA . LEU A 1 157 ? 19.512 10.211 -37.684 1.00 88.44 157 LEU A CA 1
ATOM 1285 C C . LEU A 1 157 ? 18.272 10.436 -38.558 1.00 88.44 157 LEU A C 1
ATOM 1287 O O . LEU A 1 157 ? 17.149 10.207 -38.101 1.00 88.44 157 LEU A O 1
ATOM 1291 N N . ILE A 1 158 ? 18.457 10.837 -39.819 1.00 89.88 158 ILE A N 1
ATOM 1292 C CA . ILE A 1 158 ? 17.355 11.017 -40.774 1.00 89.88 158 ILE A CA 1
ATOM 1293 C C . ILE A 1 158 ? 16.662 9.675 -41.044 1.00 89.88 158 ILE A C 1
ATOM 1295 O O . ILE A 1 158 ? 15.438 9.587 -40.928 1.00 89.88 158 ILE A O 1
ATOM 1299 N N . ILE A 1 159 ? 17.429 8.614 -41.324 1.00 87.75 159 ILE A N 1
ATOM 1300 C CA . ILE A 1 159 ? 16.894 7.267 -41.582 1.00 87.75 159 ILE A CA 1
ATOM 1301 C C . ILE A 1 159 ? 16.073 6.765 -40.388 1.00 87.75 159 ILE A C 1
ATOM 1303 O O . ILE A 1 159 ? 14.955 6.276 -40.567 1.00 87.75 159 ILE A O 1
ATOM 1307 N N . ILE A 1 160 ? 16.581 6.921 -39.162 1.00 87.12 160 ILE A N 1
ATOM 1308 C CA . ILE A 1 160 ? 15.855 6.516 -37.952 1.00 87.12 160 ILE A CA 1
ATOM 1309 C C . ILE A 1 160 ? 14.589 7.336 -37.759 1.00 87.12 160 ILE A C 1
ATOM 1311 O O . ILE A 1 160 ? 13.549 6.771 -37.424 1.00 87.12 160 ILE A O 1
ATOM 1315 N N . THR A 1 161 ? 14.652 8.647 -37.973 1.00 86.31 161 THR A N 1
ATOM 1316 C CA . THR A 1 161 ? 13.493 9.529 -37.804 1.00 86.31 161 THR A CA 1
ATOM 1317 C C . THR A 1 161 ? 12.370 9.119 -38.758 1.00 86.31 161 THR A C 1
ATOM 1319 O O . THR A 1 161 ? 11.235 8.921 -38.324 1.00 86.31 161 THR A O 1
ATOM 1322 N N . VAL A 1 162 ? 12.691 8.868 -40.030 1.00 88.44 162 VAL A N 1
ATOM 1323 C CA . VAL A 1 162 ? 11.731 8.376 -41.031 1.00 88.44 162 VAL A CA 1
ATOM 1324 C C . VAL A 1 162 ? 11.207 6.979 -40.672 1.00 88.44 162 VAL A C 1
ATOM 1326 O O . VAL A 1 162 ? 10.000 6.735 -40.745 1.00 88.44 162 VAL A O 1
ATOM 1329 N N . TYR A 1 163 ? 12.071 6.067 -40.220 1.00 85.56 163 TYR A N 1
ATOM 1330 C CA . TYR A 1 163 ? 11.672 4.723 -39.786 1.00 85.56 163 TYR A CA 1
ATOM 1331 C C . TYR A 1 163 ? 10.720 4.752 -38.576 1.00 85.56 163 TYR A C 1
ATOM 1333 O O . TYR A 1 163 ? 9.743 4.003 -38.518 1.00 85.56 163 TYR A O 1
ATOM 1341 N N . LEU A 1 164 ? 10.971 5.629 -37.600 1.00 82.81 164 LEU A N 1
ATOM 1342 C CA . LEU A 1 164 ? 10.112 5.795 -36.428 1.00 82.81 164 LEU A CA 1
ATOM 1343 C C . LEU A 1 164 ? 8.760 6.423 -36.786 1.00 82.81 164 LEU A C 1
ATOM 1345 O O . LEU A 1 164 ? 7.741 5.979 -36.255 1.00 82.81 164 LEU A O 1
ATOM 1349 N N . LEU A 1 165 ? 8.740 7.405 -37.694 1.00 82.38 165 LEU A N 1
ATOM 1350 C CA . LEU A 1 165 ? 7.512 8.042 -38.177 1.00 82.38 165 LEU A CA 1
ATOM 1351 C C . LEU A 1 165 ? 6.633 7.058 -38.960 1.00 82.38 165 LEU A C 1
ATOM 1353 O O . LEU A 1 165 ? 5.473 6.864 -38.612 1.00 82.38 165 LEU A O 1
ATOM 1357 N N . THR A 1 166 ? 7.203 6.343 -39.930 1.00 79.12 166 THR A N 1
ATOM 1358 C CA . THR A 1 166 ? 6.471 5.346 -40.738 1.00 79.12 166 THR A CA 1
ATOM 1359 C C . THR A 1 166 ? 5.963 4.159 -39.916 1.00 79.12 166 THR A C 1
ATOM 1361 O O . THR A 1 166 ? 4.886 3.623 -40.178 1.00 79.12 166 THR A O 1
ATOM 1364 N N . LYS A 1 167 ? 6.695 3.747 -38.872 1.00 71.00 167 LYS A N 1
ATOM 1365 C CA . LYS A 1 167 ? 6.222 2.712 -37.944 1.00 71.00 167 LYS A CA 1
ATOM 1366 C C . LYS A 1 167 ? 5.050 3.191 -37.083 1.00 71.00 167 LYS A C 1
ATOM 1368 O O . LYS A 1 167 ? 4.202 2.369 -36.751 1.00 71.00 167 LYS A O 1
ATOM 1373 N N . LYS A 1 168 ? 4.988 4.477 -36.717 1.00 64.06 168 LYS A N 1
ATOM 1374 C CA . LYS A 1 168 ? 3.895 5.047 -35.909 1.00 64.06 168 LYS A CA 1
ATOM 1375 C C . LYS A 1 168 ? 2.550 4.980 -36.640 1.00 64.06 168 LYS A C 1
ATOM 1377 O O . LYS A 1 168 ? 1.542 4.692 -36.001 1.00 64.06 168 LYS A O 1
ATOM 1382 N N . ASP A 1 169 ? 2.552 5.157 -37.958 1.00 59.34 169 ASP A N 1
ATOM 1383 C CA . ASP A 1 169 ? 1.331 5.098 -38.771 1.00 59.34 169 ASP A CA 1
ATOM 1384 C C . ASP A 1 169 ? 0.782 3.671 -38.923 1.00 59.34 169 ASP A C 1
ATOM 1386 O O . ASP A 1 169 ? -0.429 3.475 -38.957 1.00 59.34 169 ASP A O 1
ATOM 1390 N N . LYS A 1 170 ? 1.646 2.647 -38.892 1.00 52.75 170 LYS A N 1
ATOM 1391 C CA . LYS A 1 170 ? 1.233 1.231 -38.963 1.00 52.75 170 LYS A CA 1
ATOM 1392 C C . LYS A 1 170 ? 0.449 0.711 -37.749 1.00 52.75 170 LYS A C 1
ATOM 1394 O O . LYS A 1 170 ? -0.132 -0.359 -37.853 1.00 52.75 170 LYS A O 1
ATOM 1399 N N . TYR A 1 171 ? 0.453 1.419 -36.618 1.00 51.22 171 TYR A N 1
ATOM 1400 C CA . TYR A 1 171 ? -0.290 1.040 -35.401 1.00 51.22 171 TYR A CA 1
ATOM 1401 C C . TYR A 1 171 ? -1.534 1.915 -35.163 1.00 51.22 171 TYR A C 1
ATOM 1403 O O . TYR A 1 171 ? -2.134 1.853 -34.092 1.00 51.22 171 TYR A O 1
ATOM 1411 N N . LYS A 1 172 ? -1.897 2.758 -36.139 1.00 47.72 172 LYS A N 1
ATOM 1412 C CA . LYS A 1 172 ? -3.102 3.599 -36.125 1.00 47.72 172 LYS A CA 1
ATOM 1413 C C . LYS A 1 172 ? -4.219 3.101 -37.059 1.00 47.72 172 LYS A C 1
ATOM 1415 O O . LYS A 1 172 ? -5.226 3.795 -37.174 1.0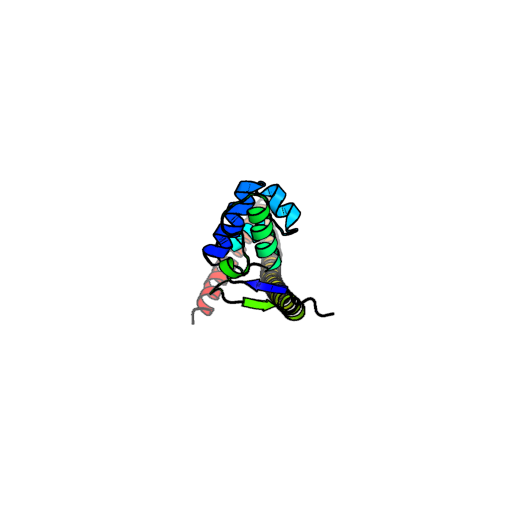0 47.72 172 LYS A O 1
ATOM 1420 N N . MET A 1 173 ? -4.045 1.941 -37.699 1.00 39.41 173 MET A N 1
ATOM 1421 C CA . MET A 1 173 ? -5.098 1.211 -38.422 1.00 39.41 173 MET A CA 1
ATOM 1422 C C . MET A 1 173 ? -5.559 0.010 -37.611 1.00 39.41 173 MET A C 1
ATOM 1424 O O . MET A 1 173 ? -4.668 -0.709 -37.103 1.00 39.41 173 MET A O 1
#